Protein AF-A0A6N7W820-F1 (afdb_monomer_lite)

Organism: NCBI:txid2652290

Radius of gyration: 12.59 Å; chains: 1; bounding box: 35×16×33 Å

Structure (mmCIF, N/CA/C/O backbone):
data_AF-A0A6N7W820-F1
#
_entry.id   AF-A0A6N7W820-F1
#
loop_
_atom_site.group_PDB
_atom_site.id
_atom_site.type_symbol
_atom_site.label_atom_id
_atom_site.label_alt_id
_atom_site.label_comp_id
_atom_site.label_asym_id
_atom_site.label_entity_id
_atom_site.label_seq_id
_atom_site.pdbx_PDB_ins_code
_atom_site.Cartn_x
_atom_site.Cartn_y
_atom_site.Cartn_z
_atom_site.occupancy
_atom_site.B_iso_or_equiv
_atom_site.auth_seq_id
_atom_site.auth_comp_id
_atom_site.auth_asym_id
_atom_site.auth_atom_id
_atom_site.pdbx_PDB_model_num
ATOM 1 N N . MET A 1 1 ? 8.078 -0.280 -6.909 1.00 77.00 1 MET A N 1
ATOM 2 C CA . MET A 1 1 ? 7.042 -1.239 -6.480 1.00 77.00 1 MET A CA 1
ATOM 3 C C . MET A 1 1 ? 5.766 -0.522 -6.019 1.00 77.00 1 MET A C 1
ATOM 5 O O . MET A 1 1 ? 5.186 -0.880 -4.997 1.00 77.00 1 MET A O 1
ATOM 9 N N . ALA A 1 2 ? 5.267 0.456 -6.780 1.00 83.81 2 ALA A N 1
ATOM 10 C CA . ALA A 1 2 ? 4.087 1.232 -6.384 1.00 83.81 2 ALA A CA 1
ATOM 11 C C . ALA A 1 2 ? 2.773 0.424 -6.383 1.00 83.81 2 ALA A C 1
ATOM 13 O O . ALA A 1 2 ? 1.937 0.614 -5.504 1.00 83.81 2 ALA A O 1
ATOM 14 N N . PHE A 1 3 ? 2.611 -0.537 -7.299 1.00 91.38 3 PHE A N 1
ATOM 15 C CA . PHE A 1 3 ? 1.413 -1.389 -7.350 1.00 91.38 3 PHE A CA 1
ATOM 16 C C . PHE A 1 3 ? 1.250 -2.281 -6.114 1.00 91.38 3 PHE A C 1
ATOM 18 O O . PHE A 1 3 ? 0.132 -2.482 -5.648 1.00 91.38 3 PHE A O 1
ATOM 25 N N . MET A 1 4 ? 2.352 -2.775 -5.539 1.00 96.25 4 MET A N 1
ATOM 26 C CA . MET A 1 4 ? 2.286 -3.544 -4.292 1.00 96.25 4 MET A CA 1
ATOM 27 C C . MET A 1 4 ? 1.865 -2.667 -3.116 1.00 96.25 4 MET A C 1
ATOM 29 O O . MET A 1 4 ? 1.037 -3.090 -2.315 1.00 96.25 4 MET A O 1
ATOM 33 N N . ALA A 1 5 ? 2.370 -1.433 -3.044 1.00 96.25 5 ALA A N 1
ATOM 34 C CA . ALA A 1 5 ? 1.942 -0.487 -2.021 1.00 96.25 5 ALA A CA 1
ATOM 35 C C . ALA A 1 5 ? 0.449 -0.140 -2.165 1.00 96.25 5 ALA A C 1
ATOM 37 O O . ALA A 1 5 ? -0.265 -0.128 -1.169 1.00 96.25 5 ALA A O 1
ATOM 38 N N . ALA A 1 6 ? -0.057 0.050 -3.388 1.00 96.25 6 ALA A N 1
ATOM 39 C CA . ALA A 1 6 ? -1.486 0.269 -3.629 1.00 96.25 6 ALA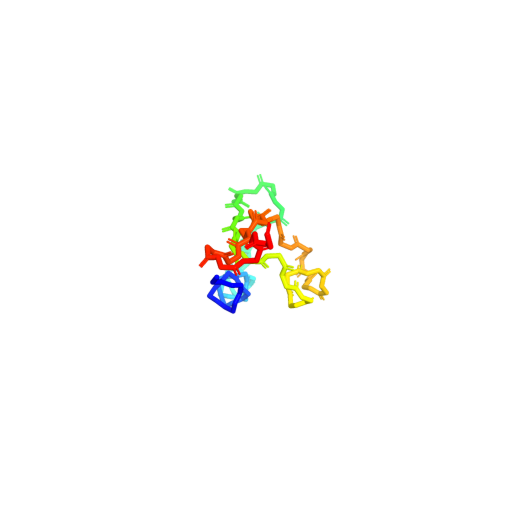 A CA 1
ATOM 40 C C . ALA A 1 6 ? -2.347 -0.948 -3.234 1.00 96.25 6 ALA A C 1
ATOM 42 O O . ALA A 1 6 ? -3.400 -0.789 -2.617 1.00 96.25 6 ALA A O 1
ATOM 43 N N . GLY A 1 7 ? -1.880 -2.168 -3.520 1.00 96.88 7 GLY A N 1
ATOM 44 C CA . 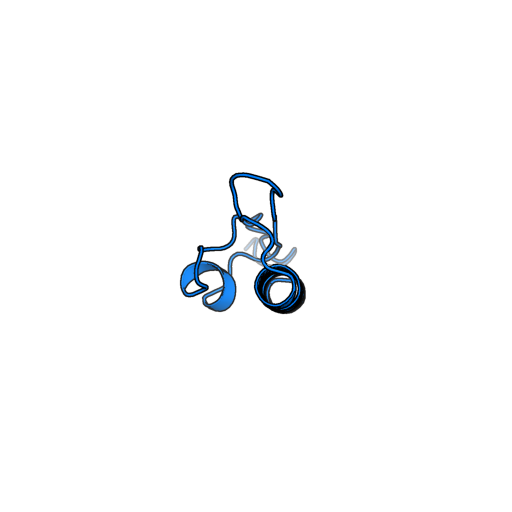GLY A 1 7 ? -2.537 -3.397 -3.067 1.00 96.88 7 GLY A CA 1
ATOM 45 C C . GLY A 1 7 ? -2.566 -3.522 -1.540 1.00 96.88 7 GLY A C 1
ATOM 46 O O . GLY A 1 7 ? -3.608 -3.829 -0.965 1.00 96.88 7 GLY A O 1
ATOM 47 N N . ALA A 1 8 ? -1.452 -3.212 -0.871 1.00 97.31 8 ALA A N 1
ATOM 48 C CA . ALA A 1 8 ? -1.382 -3.181 0.587 1.00 97.31 8 ALA A CA 1
ATOM 49 C C . ALA A 1 8 ? -2.316 -2.115 1.178 1.00 97.31 8 ALA A C 1
ATOM 51 O O . ALA A 1 8 ? -3.045 -2.405 2.123 1.00 97.31 8 ALA A O 1
ATOM 52 N N . LEU A 1 9 ? -2.356 -0.913 0.591 1.00 97.12 9 LEU A N 1
ATOM 53 C CA . LEU A 1 9 ? -3.278 0.151 0.990 1.00 97.12 9 LEU A CA 1
ATOM 54 C C . LEU A 1 9 ? -4.733 -0.327 0.922 1.00 97.12 9 LEU A C 1
ATOM 56 O O . LEU A 1 9 ? -5.497 -0.104 1.860 1.00 97.12 9 LEU A O 1
ATOM 60 N N . ARG A 1 10 ? -5.103 -1.032 -0.156 1.00 96.75 10 ARG A N 1
ATOM 61 C CA . ARG A 1 10 ? -6.448 -1.588 -0.315 1.00 96.75 10 ARG A CA 1
ATOM 62 C C . ARG A 1 10 ? -6.764 -2.648 0.738 1.00 96.75 10 ARG A C 1
ATOM 64 O O . ARG A 1 10 ? -7.805 -2.558 1.378 1.00 96.75 10 ARG A O 1
ATOM 71 N N . ALA A 1 11 ? -5.862 -3.603 0.950 1.00 97.69 11 ALA A N 1
ATOM 72 C CA . ALA A 1 11 ? -6.057 -4.659 1.941 1.00 97.69 11 ALA A CA 1
ATOM 73 C C . ALA A 1 11 ? -6.184 -4.098 3.369 1.00 97.69 11 ALA A C 1
ATOM 75 O O . ALA A 1 11 ? -7.004 -4.563 4.157 1.00 97.69 11 ALA A O 1
ATOM 76 N N . LEU A 1 12 ? -5.406 -3.062 3.695 1.00 97.00 12 LEU A N 1
ATOM 77 C CA . LEU A 1 12 ? -5.489 -2.361 4.976 1.00 97.00 12 LEU A CA 1
ATOM 78 C C . LEU A 1 12 ? -6.814 -1.602 5.128 1.00 97.00 12 LEU A C 1
ATOM 80 O O . LEU A 1 12 ? -7.403 -1.612 6.208 1.00 97.00 12 LEU A O 1
ATOM 84 N N . ALA A 1 13 ? -7.319 -1.000 4.050 1.00 95.44 13 ALA A N 1
ATOM 85 C CA . ALA A 1 13 ? -8.640 -0.379 4.048 1.00 95.44 13 ALA A CA 1
ATOM 86 C C . ALA A 1 13 ? -9.767 -1.408 4.253 1.00 95.44 13 ALA A C 1
ATOM 88 O O . ALA A 1 13 ? -10.695 -1.136 5.013 1.00 95.44 13 ALA A O 1
ATOM 89 N N . ASP A 1 14 ? -9.667 -2.596 3.645 1.00 97.75 14 ASP A N 1
ATOM 90 C CA . ASP A 1 14 ? -10.675 -3.659 3.776 1.00 97.75 14 ASP A CA 1
ATOM 91 C C . ASP A 1 14 ? -10.808 -4.169 5.227 1.00 97.75 14 ASP A C 1
ATOM 93 O O . ASP A 1 14 ? -11.894 -4.576 5.637 1.00 97.75 14 ASP A O 1
ATOM 97 N N . ILE A 1 15 ? -9.744 -4.085 6.037 1.00 97.19 15 ILE A N 1
ATOM 98 C CA . ILE A 1 15 ? -9.778 -4.421 7.474 1.00 97.19 15 ILE A CA 1
ATOM 99 C C . ILE A 1 15 ? -10.048 -3.210 8.385 1.00 97.19 15 ILE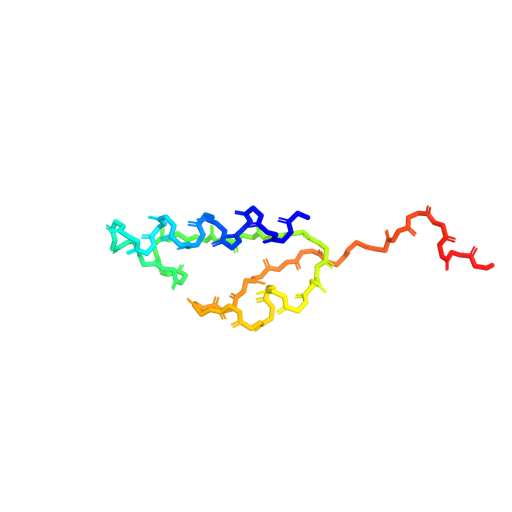 A C 1
ATOM 101 O O . ILE A 1 15 ? -9.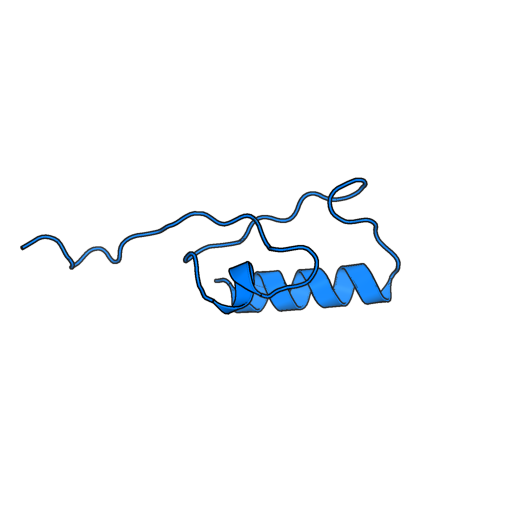972 -3.326 9.608 1.00 97.19 15 ILE A O 1
ATOM 105 N N . GLY A 1 16 ? -10.335 -2.037 7.813 1.00 96.31 16 GLY A N 1
ATOM 106 C CA . GLY A 1 16 ? -10.601 -0.808 8.565 1.00 96.31 16 GLY A CA 1
ATOM 107 C C . GLY A 1 16 ? -9.371 -0.205 9.252 1.00 96.31 16 GLY A C 1
ATOM 108 O O . GLY A 1 16 ? -9.516 0.579 10.192 1.00 96.31 16 GLY A O 1
ATOM 109 N N . ALA A 1 17 ? -8.157 -0.554 8.814 1.00 96.50 17 ALA A N 1
ATOM 110 C CA . ALA A 1 17 ? -6.942 0.030 9.363 1.00 96.50 17 ALA A CA 1
ATOM 111 C C . ALA A 1 17 ? -6.827 1.514 8.983 1.00 96.50 17 ALA A C 1
ATOM 113 O O . ALA A 1 17 ? -7.160 1.938 7.876 1.00 96.50 17 ALA A O 1
ATOM 114 N N . ASN A 1 18 ? -6.325 2.322 9.916 1.00 94.56 18 ASN A N 1
ATOM 115 C CA . ASN A 1 18 ? -6.205 3.760 9.722 1.00 94.56 18 ASN A CA 1
ATOM 116 C C . ASN A 1 18 ? -4.814 4.114 9.183 1.00 94.56 18 ASN A C 1
ATOM 118 O O . ASN A 1 18 ? -3.824 4.011 9.909 1.00 94.56 18 ASN A O 1
ATOM 122 N N . ILE A 1 19 ? -4.739 4.569 7.934 1.00 95.50 19 ILE A N 1
ATOM 123 C CA . ILE A 1 19 ? -3.520 5.131 7.342 1.00 95.50 19 ILE A CA 1
ATOM 124 C C . ILE A 1 19 ? -3.714 6.647 7.198 1.00 95.50 19 ILE A C 1
ATOM 126 O O . ILE A 1 19 ? -4.737 7.071 6.660 1.00 95.50 19 ILE A O 1
ATOM 130 N N . PRO A 1 20 ? -2.762 7.485 7.652 1.00 95.25 20 PRO A N 1
ATOM 131 C CA . PRO A 1 20 ? -1.458 7.134 8.232 1.00 95.25 20 PRO A CA 1
ATOM 132 C C . PRO A 1 20 ? -1.449 6.959 9.765 1.00 95.25 20 PRO A C 1
ATOM 134 O O . PRO A 1 20 ? -0.387 6.746 10.340 1.00 95.25 20 PRO A O 1
ATOM 137 N N . LYS A 1 21 ? -2.586 7.099 10.464 1.00 95.50 21 LYS A N 1
ATOM 138 C CA . LYS A 1 21 ? -2.584 7.262 11.935 1.00 95.50 21 LYS A CA 1
ATOM 139 C C . LYS A 1 21 ? -2.190 6.009 12.722 1.00 95.50 21 LYS A C 1
ATOM 141 O O . LYS A 1 21 ? -1.611 6.135 13.793 1.00 95.50 21 LYS A O 1
ATOM 146 N N . GLY A 1 22 ? -2.561 4.827 12.239 1.00 94.81 22 GLY A N 1
ATOM 147 C CA . GLY A 1 22 ? -2.270 3.544 12.883 1.00 94.81 22 GLY A CA 1
ATOM 148 C C . GLY A 1 22 ? -1.151 2.771 12.194 1.00 94.81 22 GLY A C 1
ATOM 149 O O . GLY A 1 22 ? -0.398 2.064 12.856 1.00 94.81 22 GLY A O 1
ATOM 150 N N . ILE A 1 23 ? -1.033 2.907 10.873 1.00 96.25 23 ILE A N 1
ATOM 151 C CA . ILE A 1 23 ? -0.008 2.235 10.075 1.00 96.25 23 ILE A CA 1
ATOM 152 C C . ILE A 1 23 ? 0.578 3.238 9.090 1.00 96.25 23 ILE A C 1
ATOM 154 O O . ILE A 1 23 ? -0.148 3.914 8.359 1.00 96.25 23 ILE A O 1
ATOM 158 N N . LEU A 1 24 ? 1.906 3.303 9.057 1.00 96.88 24 LEU A N 1
ATOM 159 C CA . LEU A 1 24 ? 2.639 4.025 8.028 1.00 96.88 24 LEU A CA 1
ATOM 160 C C . LEU A 1 24 ? 2.889 3.094 6.844 1.00 96.88 24 LEU A C 1
ATOM 162 O O . LEU A 1 24 ? 3.314 1.954 7.020 1.00 96.88 24 LEU A O 1
ATOM 166 N N . LEU A 1 25 ? 2.640 3.599 5.639 1.00 95.69 25 LEU A N 1
ATOM 167 C CA . LEU A 1 25 ? 2.850 2.877 4.391 1.00 95.69 25 LEU A CA 1
ATOM 168 C C . LEU A 1 25 ? 3.801 3.675 3.500 1.00 95.69 25 LEU A C 1
ATOM 170 O O . LEU A 1 25 ? 3.561 4.854 3.239 1.00 95.69 25 LEU A O 1
ATOM 174 N N . VAL A 1 26 ? 4.862 3.019 3.030 1.00 96.31 26 VAL A N 1
ATOM 175 C CA . VAL A 1 26 ? 5.844 3.603 2.111 1.00 96.31 26 VAL A CA 1
ATOM 176 C C . VAL A 1 26 ? 6.010 2.695 0.893 1.00 96.31 26 VAL A C 1
ATOM 178 O O . VAL A 1 26 ? 6.162 1.482 1.030 1.00 96.31 26 VAL A O 1
ATOM 181 N N . GLY A 1 27 ? 5.956 3.285 -0.300 1.00 94.06 27 GLY A N 1
ATOM 182 C CA . GLY A 1 27 ? 6.185 2.639 -1.589 1.00 94.06 27 GLY A CA 1
ATOM 183 C C . GLY A 1 27 ? 7.548 2.969 -2.210 1.00 94.06 27 GLY A C 1
ATOM 184 O O . GLY A 1 27 ? 8.424 3.572 -1.590 1.00 94.06 27 GLY A O 1
ATOM 185 N N . TRP A 1 28 ? 7.712 2.571 -3.471 1.00 93.69 28 TRP A N 1
ATOM 186 C CA . TRP A 1 28 ? 8.942 2.735 -4.254 1.00 93.69 28 TRP A CA 1
ATOM 187 C C . TRP A 1 28 ? 8.591 3.015 -5.726 1.00 93.69 28 TRP A C 1
ATOM 189 O O . TRP A 1 28 ? 7.656 2.376 -6.222 1.00 93.69 28 TRP A O 1
ATOM 199 N N . ASP A 1 29 ? 9.363 3.869 -6.410 1.00 89.38 29 ASP A N 1
ATOM 200 C CA . ASP A 1 29 ? 9.288 4.314 -7.829 1.00 89.38 29 ASP A CA 1
ATOM 201 C C . ASP A 1 29 ? 8.542 5.628 -8.129 1.00 89.38 29 ASP A C 1
ATOM 203 O O . ASP A 1 29 ? 8.575 6.062 -9.272 1.00 89.38 29 ASP A O 1
ATOM 207 N N . ASP A 1 30 ? 7.879 6.275 -7.164 1.00 92.50 30 ASP A N 1
ATOM 208 C CA . ASP A 1 30 ? 7.243 7.598 -7.377 1.00 92.50 30 ASP A CA 1
ATOM 209 C C . ASP A 1 30 ? 6.360 7.705 -8.640 1.00 92.50 30 ASP A C 1
ATOM 211 O O . ASP A 1 30 ? 6.526 8.559 -9.507 1.00 92.50 30 ASP A O 1
ATOM 215 N N . THR A 1 31 ? 5.410 6.775 -8.752 1.00 93.00 31 THR A N 1
ATOM 216 C CA . THR A 1 31 ? 4.506 6.660 -9.912 1.00 93.00 31 THR A CA 1
ATOM 217 C C . THR A 1 31 ? 3.170 7.384 -9.701 1.00 93.00 31 THR A C 1
ATOM 219 O O . THR A 1 31 ? 2.751 7.609 -8.563 1.00 93.00 31 THR A O 1
ATOM 222 N N . ASP A 1 32 ? 2.417 7.616 -10.782 1.00 94.81 32 ASP A N 1
ATOM 223 C CA . ASP A 1 32 ? 1.065 8.199 -10.729 1.00 94.81 32 ASP A CA 1
ATOM 224 C C . ASP A 1 32 ? 0.095 7.420 -9.830 1.00 94.81 32 ASP A C 1
ATOM 226 O O . ASP A 1 32 ? -0.731 8.012 -9.138 1.00 94.81 32 ASP A O 1
ATOM 230 N N . VAL A 1 33 ? 0.229 6.092 -9.764 1.00 95.12 33 VAL A N 1
ATOM 231 C CA . VAL A 1 33 ? -0.591 5.252 -8.876 1.00 95.12 33 VAL A CA 1
ATOM 232 C C . VAL A 1 33 ? -0.403 5.651 -7.414 1.00 95.12 33 VAL A C 1
ATOM 234 O O . VAL A 1 33 ? -1.379 5.737 -6.673 1.00 95.12 33 VAL A O 1
ATOM 237 N N . ALA A 1 34 ? 0.831 5.935 -6.991 1.00 95.31 34 ALA A N 1
ATOM 238 C CA . ALA A 1 34 ? 1.109 6.382 -5.627 1.00 95.31 34 ALA A CA 1
ATOM 239 C C . ALA A 1 34 ? 0.517 7.777 -5.363 1.00 95.31 34 ALA A C 1
ATOM 241 O O . ALA A 1 34 ? -0.036 8.021 -4.289 1.00 95.31 34 ALA A O 1
ATOM 242 N N . ARG A 1 35 ? 0.578 8.666 -6.363 1.00 95.62 35 ARG A N 1
ATOM 243 C CA . ARG A 1 35 ? 0.086 10.048 -6.283 1.00 95.62 35 ARG A CA 1
ATOM 244 C C . ARG A 1 35 ? -1.439 10.144 -6.207 1.00 95.62 35 ARG A C 1
ATOM 246 O O . ARG A 1 35 ? -1.945 10.958 -5.440 1.00 95.62 35 ARG A O 1
ATOM 253 N N . PHE A 1 36 ? -2.156 9.327 -6.978 1.00 96.31 36 PHE A N 1
ATOM 254 C CA . PHE A 1 36 ? -3.622 9.361 -7.073 1.00 96.31 36 PHE A CA 1
ATOM 255 C C . PHE A 1 36 ? -4.339 8.331 -6.183 1.00 96.31 36 PHE A C 1
ATOM 257 O O . PHE A 1 36 ? -5.564 8.228 -6.226 1.00 96.31 36 PHE A O 1
ATOM 264 N N . SER A 1 37 ? -3.602 7.580 -5.362 1.00 95.19 37 SER A N 1
ATOM 265 C CA . SER A 1 37 ? -4.191 6.737 -4.315 1.00 95.19 37 SER A CA 1
ATOM 266 C C . SER A 1 37 ? -4.827 7.580 -3.201 1.00 95.19 37 SER A C 1
ATOM 268 O O . SER A 1 37 ? -4.464 8.739 -2.998 1.00 95.19 37 SER A O 1
ATOM 270 N N . LEU A 1 38 ? -5.772 6.993 -2.457 1.00 94.69 38 LEU A N 1
ATOM 271 C CA . LEU A 1 38 ? -6.443 7.640 -1.326 1.00 94.69 38 LEU A CA 1
ATOM 272 C C . LEU A 1 38 ? -6.317 6.787 -0.053 1.00 94.69 38 LEU A C 1
ATOM 274 O O . LEU A 1 38 ? -6.951 5.732 0.021 1.00 94.69 38 LEU A O 1
ATOM 278 N N . PRO A 1 39 ? -5.563 7.248 0.964 1.00 95.12 39 PRO A N 1
ATOM 279 C CA . PRO A 1 39 ? -4.614 8.374 0.941 1.00 95.12 39 PRO A CA 1
ATOM 280 C C . PRO A 1 39 ? -3.483 8.197 -0.090 1.00 95.12 39 PRO A C 1
ATOM 282 O O . PRO A 1 39 ? -3.215 7.081 -0.539 1.00 95.12 39 PRO A O 1
ATOM 285 N N . SER A 1 40 ? -2.804 9.293 -0.449 1.00 96.88 40 SER A N 1
ATOM 286 C CA . SER A 1 40 ? -1.617 9.219 -1.307 1.00 96.88 40 SER A CA 1
ATOM 287 C C . SER A 1 40 ? -0.503 8.432 -0.612 1.00 96.88 40 SER A C 1
ATOM 289 O O . SER A 1 40 ? -0.365 8.455 0.614 1.00 96.88 40 SER A O 1
ATOM 291 N N . ILE A 1 41 ? 0.283 7.698 -1.399 1.00 97.31 41 ILE A N 1
ATOM 292 C CA . ILE A 1 41 ? 1.313 6.800 -0.878 1.00 97.31 41 ILE A CA 1
ATOM 293 C C . ILE A 1 41 ? 2.650 7.534 -0.869 1.00 97.31 41 ILE A C 1
ATOM 295 O O . ILE A 1 41 ? 3.194 7.863 -1.923 1.00 97.31 41 ILE A O 1
ATOM 299 N N . THR A 1 42 ? 3.211 7.743 0.323 1.00 96.94 42 THR A N 1
ATOM 300 C CA . THR A 1 42 ? 4.601 8.192 0.479 1.00 96.94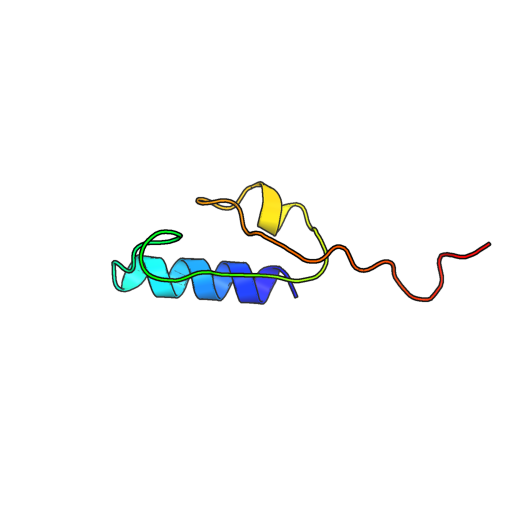 42 THR A CA 1
ATOM 301 C C . THR A 1 42 ? 5.526 7.200 -0.213 1.00 96.94 42 THR A C 1
ATOM 303 O O . THR A 1 42 ? 5.391 5.996 -0.030 1.00 96.94 42 THR A O 1
ATOM 306 N N . THR A 1 43 ? 6.478 7.668 -1.008 1.00 95.81 43 THR A N 1
ATOM 307 C CA . THR A 1 43 ? 7.320 6.793 -1.831 1.00 95.81 43 THR A CA 1
ATOM 308 C C . THR A 1 43 ? 8.739 7.317 -1.916 1.00 95.81 43 THR A C 1
ATOM 310 O O . THR A 1 43 ? 8.981 8.517 -1.807 1.00 95.81 43 THR A O 1
ATOM 313 N N . ILE A 1 44 ? 9.676 6.400 -2.138 1.00 94.06 44 ILE A N 1
ATOM 314 C CA . ILE A 1 44 ? 11.041 6.737 -2.531 1.00 94.06 44 ILE A CA 1
ATOM 315 C C . ILE A 1 44 ? 11.065 6.897 -4.049 1.00 94.06 44 ILE A C 1
ATOM 317 O O . ILE A 1 44 ? 10.631 6.002 -4.781 1.00 94.06 44 ILE A O 1
ATOM 321 N N . HIS A 1 45 ? 11.559 8.045 -4.505 1.00 91.62 45 HIS A N 1
ATOM 322 C CA . HIS A 1 45 ? 11.879 8.271 -5.906 1.00 91.62 45 HIS A CA 1
ATOM 323 C C . HIS A 1 45 ? 13.213 7.581 -6.203 1.00 91.62 45 HIS A C 1
ATOM 325 O O . HIS A 1 45 ? 14.248 7.971 -5.661 1.00 91.62 45 HIS A O 1
ATOM 331 N N . SER A 1 46 ? 13.181 6.530 -7.020 1.00 81.25 46 SER A N 1
ATOM 332 C CA . SER A 1 46 ? 14.388 5.860 -7.496 1.00 81.25 46 SER A CA 1
ATOM 333 C C . SER A 1 46 ? 14.559 6.196 -8.961 1.00 81.25 46 SER A C 1
ATOM 335 O O . SER A 1 46 ? 13.754 5.777 -9.790 1.00 81.25 46 SER A O 1
ATOM 337 N N . THR A 1 47 ? 15.632 6.908 -9.275 1.00 77.62 47 THR A N 1
ATOM 338 C CA . THR A 1 47 ? 16.095 7.000 -10.651 1.00 77.62 47 THR A CA 1
ATOM 339 C C . THR A 1 47 ? 16.528 5.607 -11.116 1.00 77.62 47 THR A C 1
ATOM 341 O O . THR A 1 47 ? 17.099 4.820 -10.347 1.00 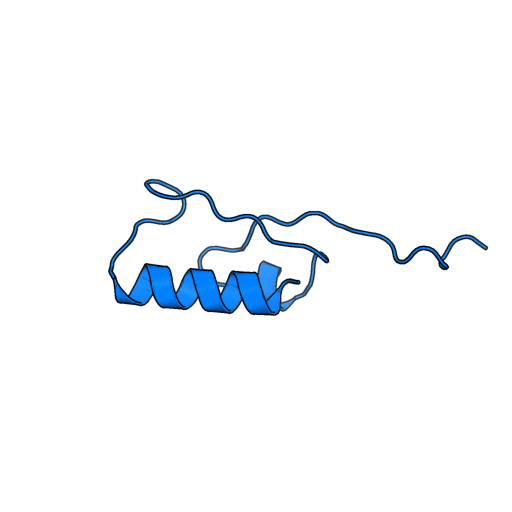77.62 47 THR A O 1
ATOM 344 N N . ARG A 1 48 ? 16.219 5.242 -12.359 1.00 68.56 48 ARG A N 1
ATOM 345 C CA . ARG A 1 48 ? 16.771 4.044 -12.987 1.00 68.56 48 ARG A CA 1
ATOM 346 C C . ARG A 1 48 ? 18.281 4.256 -13.086 1.00 68.56 48 ARG A C 1
ATOM 348 O O . ARG A 1 48 ? 18.740 5.255 -13.638 1.00 68.56 48 ARG A O 1
ATOM 355 N N . GLN A 1 49 ? 19.075 3.307 -12.588 1.00 55.97 49 GLN A N 1
ATOM 356 C CA . GLN A 1 49 ? 20.514 3.283 -12.869 1.00 55.97 49 GLN A CA 1
ATOM 357 C C . GLN A 1 49 ? 20.696 3.115 -14.389 1.00 55.97 49 GLN A C 1
ATOM 359 O O . GLN A 1 49 ? 20.578 2.011 -14.915 1.00 55.97 49 GLN A O 1
ATOM 364 N N . GLY A 1 50 ? 20.850 4.230 -15.105 1.00 57.59 50 GLY A N 1
ATOM 365 C CA . GLY A 1 50 ? 20.861 4.279 -16.570 1.00 57.59 50 GLY A CA 1
ATOM 366 C C . GLY A 1 50 ? 20.491 5.635 -17.184 1.00 57.59 50 GLY A C 1
ATOM 367 O O . GLY A 1 50 ? 20.718 5.821 -18.371 1.00 57.59 50 GLY A O 1
ATOM 368 N N . GLU A 1 51 ? 19.966 6.586 -16.406 1.00 59.53 51 GLU A N 1
ATOM 369 C CA . GLU A 1 51 ? 19.650 7.952 -16.877 1.00 59.53 51 GLU A CA 1
ATOM 370 C C . GLU A 1 51 ? 20.705 9.015 -16.529 1.00 59.53 51 GLU A C 1
ATOM 372 O O . GLU A 1 51 ? 20.432 10.213 -16.566 1.00 59.53 51 GLU A O 1
ATOM 377 N N . HIS A 1 52 ? 21.936 8.590 -16.233 1.00 54.47 52 HIS A N 1
ATOM 378 C CA . HIS A 1 52 ? 23.099 9.468 -16.377 1.00 54.47 52 HIS A CA 1
ATOM 379 C C . HIS A 1 52 ? 23.530 9.456 -17.850 1.00 54.47 52 HIS A C 1
ATOM 381 O O . HIS A 1 52 ? 24.038 8.439 -18.326 1.00 54.47 52 HIS A O 1
ATOM 387 N N . CYS A 1 53 ? 23.292 10.565 -18.556 1.00 55.97 53 CYS A N 1
ATOM 388 C CA . CYS A 1 53 ? 24.101 10.933 -19.721 1.00 55.97 53 CYS A CA 1
ATOM 389 C C . CYS A 1 53 ? 25.514 11.320 -19.275 1.00 55.97 53 CYS A C 1
ATOM 391 O O . CYS A 1 53 ? 25.635 11.921 -18.182 1.00 55.97 53 CYS A O 1
#

Secondary structure (DSSP, 8-state):
-HHHHHHHHHHHHHTT--TTTT---EEES--HHHHHSSSPPEEE----TT---

Foldseek 3Di:
DLVVLLVVVVVCVVVVHDPPPRPATEAEQPDPSQVPDVVRHHYDHDDPPPPDD

pLDDT: mean 90.11, std 12.18, range [54.47, 97.75]

InterPro domains:
  IPR028082 Periplasmic binding protein-like I [SSF53822] (3-46)
  IPR046335 Transcriptional regulator LacI/GalR-like, sensor domain [PF13377] (4-46)

Sequence (53 aa):
MAFMAAGALRALADIGANIPKGILLVGWDDTDVARFSLPSITTIHSTRQGEHC